Protein AF-A0A2S2QZ74-F1 (afdb_monomer_lite)

Foldseek 3Di:
DQPDPPPDPDDPPDDDQDDPPDDDPVSVVVNVVVVVVVVVVVVVLVVLVVVPVCSVDDNPDDPVVVVVVVVVSVVVVVVVVVVVVVVVVVVVVVVVVVVVVVVVVVPPPPPPPPDPVNVD

Radius of gyration: 29.76 Å; chains: 1; bounding box: 52×89×52 Å

InterPro domains:
  IPR027806 Harbinger transposase-derived nuclease domain [PF13359] (9-78)

Structure (mmCIF, N/CA/C/O backbone):
data_AF-A0A2S2QZ74-F1
#
_entry.id   AF-A0A2S2QZ74-F1
#
loop_
_atom_site.group_PDB
_atom_site.id
_atom_site.type_symbol
_atom_site.label_atom_id
_atom_site.label_alt_id
_atom_site.label_comp_id
_atom_site.label_asym_id
_atom_site.label_entity_id
_atom_site.label_seq_id
_atom_site.pdbx_PDB_ins_code
_atom_site.Cartn_x
_atom_site.Cartn_y
_atom_site.Cartn_z
_atom_site.occupancy
_atom_site.B_iso_or_equiv
_atom_site.auth_seq_id
_atom_site.auth_comp_id
_atom_site.auth_asym_id
_atom_site.auth_atom_id
_atom_site.pdbx_PDB_model_num
ATOM 1 N N . LYS A 1 1 ? 18.499 1.830 -4.885 1.00 32.28 1 LYS A N 1
ATOM 2 C CA . LYS A 1 1 ? 18.333 0.390 -4.560 1.00 32.28 1 LYS A CA 1
ATOM 3 C C . LYS A 1 1 ? 17.317 -0.220 -5.526 1.00 32.28 1 LYS A C 1
ATOM 5 O O . LYS A 1 1 ? 16.159 0.160 -5.484 1.00 32.28 1 LYS A O 1
ATOM 10 N N . SER A 1 2 ? 17.752 -1.071 -6.456 1.00 37.59 2 SER A N 1
ATOM 11 C CA . SER A 1 2 ? 16.882 -1.814 -7.380 1.00 37.59 2 SER A CA 1
ATOM 12 C C . SER A 1 2 ? 16.426 -3.103 -6.701 1.00 37.59 2 SER A C 1
ATOM 14 O O . SER A 1 2 ? 17.214 -4.036 -6.576 1.00 37.59 2 SER A O 1
ATOM 16 N N . ILE A 1 3 ? 15.188 -3.136 -6.213 1.00 48.91 3 ILE A N 1
ATOM 17 C CA . ILE A 1 3 ? 14.643 -4.293 -5.496 1.00 48.91 3 ILE A CA 1
ATOM 18 C C . ILE A 1 3 ? 14.016 -5.240 -6.522 1.00 48.91 3 ILE A C 1
ATOM 20 O O . ILE A 1 3 ? 12.823 -5.201 -6.805 1.00 48.91 3 ILE A O 1
ATOM 24 N N . LEU A 1 4 ? 14.859 -6.064 -7.131 1.00 46.44 4 LEU A N 1
ATOM 25 C CA . LEU A 1 4 ? 14.481 -7.428 -7.464 1.00 46.44 4 LEU A CA 1
ATOM 26 C C . LEU A 1 4 ? 15.706 -8.280 -7.147 1.00 46.44 4 LEU A C 1
ATOM 28 O O . LEU A 1 4 ? 16.771 -8.051 -7.723 1.00 46.44 4 LEU A O 1
ATOM 32 N N . ASP A 1 5 ? 15.572 -9.181 -6.177 1.00 48.88 5 ASP A N 1
ATOM 33 C CA . ASP A 1 5 ? 16.660 -10.057 -5.750 1.00 48.88 5 ASP A CA 1
ATOM 34 C C . ASP A 1 5 ? 17.179 -10.842 -6.972 1.00 48.88 5 ASP A C 1
ATOM 36 O O . ASP A 1 5 ? 16.377 -11.483 -7.670 1.00 48.88 5 ASP A O 1
ATOM 40 N N . PRO A 1 6 ? 18.493 -10.800 -7.269 1.00 53.59 6 PRO A N 1
ATOM 41 C CA . PRO A 1 6 ? 19.103 -11.581 -8.338 1.00 53.59 6 PRO A CA 1
ATOM 42 C C . PRO A 1 6 ? 18.716 -13.065 -8.330 1.00 53.59 6 PRO A C 1
ATOM 44 O O . PRO A 1 6 ? 18.758 -13.683 -9.395 1.00 53.59 6 PRO A O 1
ATOM 47 N N . ARG A 1 7 ? 18.287 -13.612 -7.185 1.00 50.25 7 ARG A N 1
ATOM 48 C CA . ARG A 1 7 ? 17.954 -15.027 -6.975 1.00 50.25 7 ARG A CA 1
ATOM 49 C C . ARG A 1 7 ? 16.495 -15.420 -7.241 1.00 50.25 7 ARG A C 1
ATOM 51 O O . ARG A 1 7 ? 16.181 -16.600 -7.124 1.00 50.25 7 ARG A O 1
ATOM 58 N N . LEU A 1 8 ? 15.594 -14.500 -7.612 1.00 57.41 8 LEU A N 1
ATOM 59 C CA . LEU A 1 8 ? 14.213 -14.897 -7.940 1.00 57.41 8 LEU A CA 1
ATOM 60 C C . LEU A 1 8 ? 14.155 -15.640 -9.292 1.00 57.41 8 LEU A C 1
ATOM 62 O O . LEU A 1 8 ? 14.549 -15.049 -10.304 1.00 57.41 8 LEU A O 1
ATOM 66 N N . PRO A 1 9 ? 13.633 -16.878 -9.366 1.00 56.16 9 PRO A N 1
ATOM 67 C CA . PRO A 1 9 ? 13.445 -17.554 -10.645 1.00 56.16 9 PRO A CA 1
ATOM 68 C C . PRO A 1 9 ? 12.521 -16.720 -11.540 1.00 56.16 9 PRO A C 1
ATOM 70 O O . PRO A 1 9 ? 11.519 -16.168 -11.076 1.00 56.16 9 PRO A O 1
ATOM 73 N N . LEU A 1 10 ? 12.881 -16.591 -12.820 1.00 57.47 10 LEU A N 1
ATOM 74 C CA . LEU A 1 10 ? 12.049 -15.933 -13.828 1.00 57.47 10 LEU A CA 1
ATOM 75 C C . LEU A 1 10 ? 10.757 -16.745 -13.980 1.00 57.47 10 LEU A C 1
ATOM 77 O O . LEU A 1 10 ? 10.729 -17.764 -14.661 1.00 57.47 10 LEU A O 1
ATOM 81 N N . LYS A 1 11 ? 9.691 -16.317 -13.303 1.00 62.06 11 LYS A N 1
ATOM 82 C CA . LYS A 1 11 ? 8.336 -16.812 -13.557 1.00 62.06 11 LYS A CA 1
ATOM 83 C C . LYS A 1 11 ? 7.821 -16.142 -14.833 1.00 62.06 11 LYS A C 1
ATOM 85 O O . LYS A 1 11 ? 8.158 -14.985 -15.078 1.00 62.06 11 LYS A O 1
ATOM 90 N N . SER A 1 12 ? 6.968 -16.820 -15.603 1.00 59.50 12 SER A N 1
ATOM 91 C CA . SER A 1 12 ? 6.328 -16.261 -16.814 1.00 59.50 12 SER A CA 1
ATOM 92 C C . SER A 1 12 ? 5.686 -14.888 -16.574 1.00 59.50 12 SER A C 1
ATOM 94 O O . SER A 1 12 ? 5.682 -14.032 -17.452 1.00 59.50 12 SER A O 1
ATOM 96 N N . ASN A 1 13 ? 5.213 -14.662 -15.347 1.00 59.19 13 ASN A N 1
ATOM 97 C CA . ASN A 1 13 ? 4.500 -13.458 -14.932 1.00 59.19 13 ASN A CA 1
ATOM 98 C C . ASN A 1 13 ? 5.406 -12.377 -14.311 1.00 59.19 13 ASN A C 1
ATOM 100 O O . ASN A 1 13 ? 4.906 -11.342 -13.876 1.00 59.19 13 ASN A O 1
ATOM 104 N N . LEU A 1 14 ? 6.725 -12.598 -14.212 1.00 65.44 14 LEU A N 1
ATOM 105 C CA . LEU A 1 14 ? 7.643 -11.681 -13.533 1.00 65.44 14 LEU A CA 1
ATOM 106 C C . LEU A 1 14 ? 8.832 -11.315 -14.424 1.00 65.44 14 LEU A C 1
ATOM 108 O O . LEU A 1 14 ? 9.884 -11.954 -14.411 1.00 65.44 14 LEU A O 1
ATOM 112 N N . MET A 1 15 ? 8.678 -10.226 -15.173 1.00 74.31 15 MET A N 1
ATOM 113 C CA . MET A 1 15 ? 9.752 -9.688 -15.999 1.00 74.31 15 MET A CA 1
ATOM 114 C C . MET A 1 15 ? 10.680 -8.758 -15.208 1.00 74.31 15 MET A C 1
ATOM 116 O O . MET A 1 15 ? 10.256 -7.810 -14.537 1.00 74.31 15 MET A O 1
ATOM 120 N N . ARG A 1 16 ? 11.988 -8.995 -15.341 1.00 77.81 16 ARG A N 1
ATOM 121 C CA . ARG A 1 16 ? 13.037 -8.147 -14.760 1.00 77.81 16 ARG A CA 1
ATOM 122 C C . ARG A 1 16 ? 13.162 -6.828 -15.535 1.00 77.81 16 ARG A C 1
ATOM 124 O O . ARG A 1 16 ? 13.063 -6.841 -16.761 1.00 77.81 16 ARG A O 1
ATOM 131 N N . PRO A 1 17 ? 13.410 -5.688 -14.863 1.00 82.75 17 PRO A N 1
ATOM 132 C CA . PRO A 1 17 ? 13.796 -4.472 -15.570 1.00 82.75 17 PRO A CA 1
ATOM 133 C C . PRO A 1 17 ? 15.108 -4.708 -16.328 1.00 82.75 17 PRO A C 1
ATOM 135 O O . PRO A 1 17 ? 16.032 -5.339 -15.811 1.00 82.75 17 PRO A O 1
ATOM 138 N N . PHE A 1 18 ? 15.203 -4.186 -17.549 1.00 85.62 18 PHE A N 1
ATOM 139 C CA . PHE A 1 18 ? 16.417 -4.279 -18.353 1.00 85.62 18 PHE A CA 1
ATOM 140 C C . PHE A 1 18 ? 17.559 -3.504 -17.690 1.00 85.62 18 PHE A C 1
ATOM 142 O O . PHE A 1 18 ? 17.357 -2.387 -17.200 1.00 85.62 18 PHE A O 1
ATOM 149 N N . ALA A 1 19 ? 18.763 -4.079 -17.704 1.00 81.69 19 ALA A N 1
ATOM 150 C CA . ALA A 1 19 ? 19.963 -3.422 -17.200 1.00 81.69 19 ALA A CA 1
ATOM 151 C C . ALA A 1 19 ? 20.204 -2.086 -17.920 1.00 81.69 19 ALA A C 1
ATOM 153 O O . ALA A 1 19 ? 19.910 -1.944 -19.105 1.00 81.69 19 ALA A O 1
ATOM 154 N N . ARG A 1 20 ? 20.765 -1.100 -17.207 1.00 76.94 20 ARG A N 1
ATOM 155 C CA . ARG A 1 20 ? 20.998 0.247 -17.759 1.00 76.94 20 ARG A CA 1
ATOM 156 C C . ARG A 1 20 ? 22.076 0.298 -18.849 1.00 76.9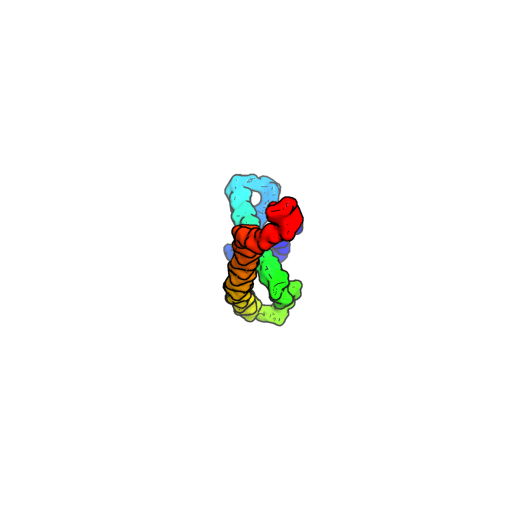4 20 ARG A C 1
ATOM 158 O O . ARG A 1 20 ? 22.129 1.272 -19.594 1.00 76.94 20 ARG A O 1
ATOM 165 N N . ARG A 1 21 ? 22.910 -0.740 -18.968 1.00 74.06 21 ARG A N 1
ATOM 166 C CA . ARG A 1 21 ? 23.947 -0.848 -20.001 1.00 74.06 21 ARG A CA 1
ATOM 167 C C . ARG A 1 21 ? 23.296 -1.289 -21.319 1.00 74.06 21 ARG A C 1
ATOM 169 O O . ARG A 1 21 ? 22.703 -2.360 -21.367 1.00 74.06 21 ARG A O 1
ATOM 176 N N . GLN A 1 22 ? 23.408 -0.466 -22.365 1.00 69.38 22 GLN A N 1
ATOM 177 C CA . GLN A 1 22 ? 22.846 -0.705 -23.710 1.00 69.38 22 GLN A CA 1
ATOM 178 C C . GLN A 1 22 ? 21.303 -0.807 -23.771 1.00 69.38 22 GLN A C 1
ATOM 180 O O . GLN A 1 22 ? 20.714 -1.765 -24.283 1.00 69.38 22 GLN A O 1
ATOM 185 N N . LEU A 1 23 ? 20.620 0.215 -23.248 1.00 79.56 23 LEU A N 1
ATOM 186 C CA . LEU A 1 23 ? 19.165 0.350 -23.337 1.00 79.56 23 LEU A CA 1
ATOM 187 C C . LEU A 1 23 ? 18.726 0.852 -24.725 1.00 79.56 23 LEU A C 1
ATOM 189 O O . LEU A 1 23 ? 18.784 2.047 -25.001 1.00 79.56 23 LEU A O 1
ATOM 193 N N . ASN A 1 24 ? 18.209 -0.049 -25.565 1.00 86.19 24 ASN A N 1
ATOM 194 C CA . ASN A 1 24 ? 17.459 0.339 -26.766 1.00 86.19 24 ASN A CA 1
ATOM 195 C C . ASN A 1 24 ? 16.131 1.035 -26.374 1.00 86.19 24 ASN A C 1
ATOM 197 O O . ASN A 1 24 ? 15.614 0.817 -25.272 1.00 86.19 24 ASN A O 1
ATOM 201 N N . ASN A 1 25 ? 15.548 1.841 -27.265 1.00 87.94 25 ASN A N 1
ATOM 202 C CA . ASN A 1 25 ? 14.356 2.655 -27.001 1.00 87.94 25 ASN A CA 1
ATOM 203 C C . ASN A 1 25 ? 13.181 1.835 -26.442 1.00 87.94 25 ASN A C 1
ATOM 205 O O . ASN A 1 25 ? 12.596 2.203 -25.425 1.00 87.94 25 ASN A O 1
ATOM 209 N N . MET A 1 26 ? 12.906 0.659 -27.011 1.00 86.50 26 MET A N 1
ATOM 210 C CA . MET A 1 26 ? 11.854 -0.241 -26.513 1.00 86.50 26 MET A CA 1
ATOM 211 C C . MET A 1 26 ? 12.104 -0.711 -25.071 1.00 86.50 26 MET A C 1
ATOM 213 O O . MET A 1 26 ? 11.188 -0.733 -24.247 1.00 86.50 26 MET A O 1
ATOM 217 N N . LYS A 1 27 ? 13.362 -1.010 -24.722 1.00 87.94 27 LYS A N 1
ATOM 218 C CA . LYS A 1 27 ? 13.751 -1.410 -23.360 1.00 87.94 27 LYS A CA 1
ATOM 219 C C . LYS A 1 27 ? 13.606 -0.248 -22.371 1.00 87.94 27 LYS A C 1
ATOM 221 O O . LYS A 1 27 ? 13.214 -0.467 -21.224 1.00 87.94 27 LYS A O 1
ATOM 226 N N . ARG A 1 28 ? 13.871 0.994 -22.807 1.00 87.75 28 ARG A N 1
ATOM 227 C CA . ARG A 1 28 ? 13.624 2.207 -22.001 1.00 87.75 28 ARG A CA 1
ATOM 228 C C . ARG A 1 28 ? 12.141 2.389 -21.709 1.00 87.75 28 ARG A C 1
ATOM 230 O O . ARG A 1 28 ? 11.789 2.609 -20.553 1.00 87.75 28 ARG A O 1
ATOM 237 N N . ILE A 1 29 ? 11.288 2.268 -22.728 1.00 90.44 29 ILE A N 1
ATOM 238 C CA . ILE A 1 29 ? 9.829 2.397 -22.590 1.00 90.44 29 ILE A CA 1
ATOM 239 C C . ILE A 1 29 ? 9.292 1.345 -21.618 1.00 90.44 29 ILE A C 1
ATOM 241 O O . ILE A 1 29 ? 8.540 1.684 -20.703 1.00 90.44 29 ILE A O 1
ATOM 245 N N . TYR A 1 30 ? 9.724 0.090 -21.761 1.00 89.50 30 TYR A N 1
ATOM 246 C CA . TYR A 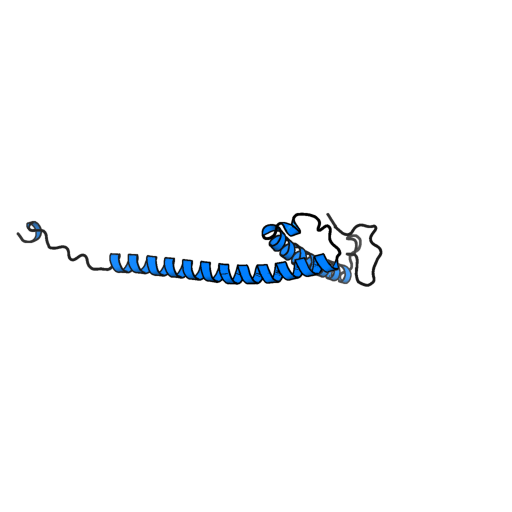1 30 ? 9.360 -0.975 -20.829 1.00 89.50 30 TYR A CA 1
ATOM 247 C C . TYR A 1 30 ? 9.766 -0.637 -19.385 1.00 89.50 30 TYR A C 1
ATOM 249 O O . TYR A 1 30 ? 8.922 -0.620 -18.488 1.00 89.50 30 TYR A O 1
ATOM 257 N N . ASN A 1 31 ? 11.037 -0.290 -19.152 1.00 90.31 31 ASN A N 1
ATOM 258 C CA . ASN A 1 31 ? 11.531 0.056 -17.817 1.00 90.31 31 ASN A CA 1
ATOM 259 C C . ASN A 1 31 ? 10.790 1.248 -17.203 1.00 90.31 31 ASN A C 1
ATOM 261 O O . ASN A 1 31 ? 10.541 1.262 -15.994 1.00 90.31 31 ASN A O 1
ATOM 265 N N . TYR A 1 32 ? 10.443 2.243 -18.021 1.00 92.06 32 TYR A N 1
ATOM 266 C CA . TYR A 1 32 ? 9.646 3.385 -17.594 1.00 92.06 32 TYR A CA 1
ATOM 267 C C . TYR A 1 32 ? 8.253 2.949 -17.130 1.00 92.06 32 TYR A C 1
ATOM 269 O O . TYR A 1 32 ? 7.859 3.285 -16.013 1.00 92.06 32 TYR A O 1
ATOM 277 N N . ARG A 1 33 ? 7.541 2.141 -17.927 1.00 92.25 33 ARG A N 1
ATOM 278 C CA . ARG A 1 33 ? 6.212 1.611 -17.573 1.00 92.25 33 ARG A CA 1
ATOM 279 C C . ARG A 1 33 ? 6.256 0.772 -16.298 1.00 92.25 33 ARG A C 1
ATOM 281 O O . ARG A 1 33 ? 5.479 1.030 -15.384 1.00 92.25 33 ARG A O 1
ATOM 288 N N . GLN A 1 34 ? 7.218 -0.145 -16.191 1.00 90.12 34 GLN A N 1
ATOM 289 C CA . GLN A 1 34 ? 7.417 -0.972 -14.996 1.00 90.12 34 GLN A CA 1
ATOM 290 C C . GLN A 1 34 ? 7.707 -0.118 -13.754 1.00 90.12 34 GLN A C 1
ATOM 292 O O . GLN A 1 34 ? 7.237 -0.413 -12.658 1.00 90.12 34 GLN A O 1
ATOM 297 N N . SER A 1 35 ? 8.480 0.960 -13.911 1.00 90.62 35 SER A N 1
ATOM 298 C CA . SER A 1 35 ? 8.775 1.875 -12.806 1.00 90.62 35 SER A CA 1
ATOM 299 C C . SER A 1 35 ? 7.567 2.714 -12.413 1.00 90.62 35 SER A C 1
ATOM 301 O O . SER A 1 35 ? 7.336 2.901 -11.223 1.00 90.62 35 SER A O 1
ATOM 303 N N . ARG A 1 36 ? 6.771 3.179 -13.382 1.00 92.81 36 ARG A N 1
ATOM 304 C CA . ARG A 1 36 ? 5.513 3.888 -13.123 1.00 92.81 36 ARG A CA 1
ATOM 305 C C . ARG A 1 36 ? 4.524 2.987 -12.378 1.00 92.81 36 ARG A C 1
ATOM 307 O O . ARG A 1 36 ? 3.994 3.415 -11.363 1.00 92.81 36 ARG A O 1
ATOM 314 N N . ALA A 1 37 ? 4.336 1.746 -12.828 1.00 91.31 37 ALA A N 1
ATOM 315 C CA . ALA A 1 37 ? 3.462 0.781 -12.161 1.00 91.31 37 ALA A CA 1
ATOM 316 C C . ALA A 1 37 ? 3.904 0.523 -10.712 1.00 91.31 37 ALA A C 1
ATOM 318 O O . ALA A 1 37 ? 3.096 0.631 -9.795 1.00 91.31 37 ALA A O 1
ATOM 319 N N . ARG A 1 38 ? 5.205 0.283 -10.483 1.00 91.81 38 ARG A N 1
ATOM 320 C CA . ARG A 1 38 ? 5.743 0.094 -9.127 1.00 91.81 38 ARG A CA 1
ATOM 321 C 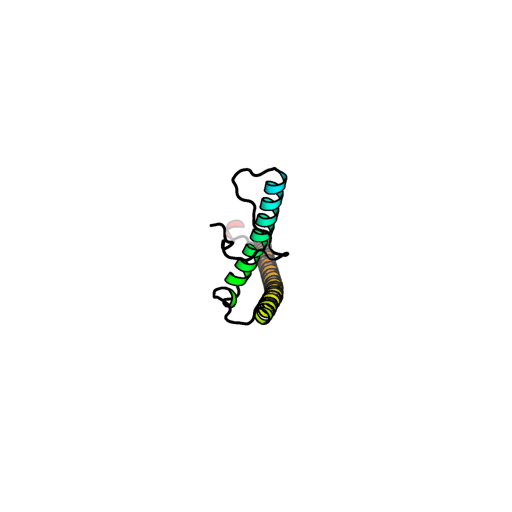C . ARG A 1 38 ? 5.511 1.311 -8.237 1.00 91.81 38 ARG A C 1
ATOM 323 O O . ARG A 1 38 ? 5.062 1.138 -7.117 1.00 91.81 38 ARG A O 1
ATOM 330 N N . ARG A 1 39 ? 5.766 2.523 -8.742 1.00 94.31 39 ARG A N 1
ATOM 331 C CA . ARG A 1 39 ? 5.544 3.764 -7.984 1.00 94.31 39 ARG A CA 1
ATOM 332 C C . ARG A 1 39 ? 4.098 3.909 -7.515 1.00 94.31 39 ARG A C 1
ATOM 334 O O . ARG A 1 39 ? 3.881 4.352 -6.397 1.00 94.31 39 ARG A O 1
ATOM 341 N N . ILE A 1 40 ? 3.128 3.551 -8.359 1.00 94.50 40 ILE A N 1
ATOM 342 C CA . ILE A 1 40 ? 1.703 3.598 -7.996 1.00 94.50 40 ILE A CA 1
ATOM 343 C C . ILE A 1 40 ? 1.422 2.620 -6.851 1.00 94.50 40 ILE A C 1
ATOM 345 O O . ILE A 1 40 ? 0.824 3.005 -5.852 1.00 94.50 40 ILE A O 1
ATOM 349 N N . VAL A 1 41 ? 1.916 1.384 -6.965 1.00 92.75 41 VAL A N 1
ATOM 350 C CA . VAL A 1 41 ? 1.759 0.360 -5.923 1.00 92.75 41 VAL A CA 1
ATOM 351 C C . VAL A 1 41 ? 2.440 0.785 -4.617 1.00 92.75 41 VAL A C 1
ATOM 353 O O . VAL A 1 41 ? 1.820 0.733 -3.563 1.00 92.75 41 VAL A O 1
ATOM 356 N N . GLU A 1 42 ? 3.685 1.262 -4.673 1.00 91.56 42 GLU A N 1
ATOM 357 C CA . GLU A 1 42 ? 4.434 1.754 -3.507 1.00 91.56 42 GLU A CA 1
ATOM 358 C C . GLU A 1 42 ? 3.719 2.920 -2.817 1.00 91.56 42 GLU A C 1
ATOM 360 O O . GLU A 1 42 ? 3.654 2.959 -1.592 1.00 91.56 42 GLU A O 1
ATOM 365 N N . CYS A 1 43 ? 3.153 3.850 -3.588 1.00 94.31 43 CYS A N 1
ATOM 366 C CA . CYS A 1 43 ? 2.394 4.971 -3.045 1.00 94.31 43 CYS A CA 1
ATOM 367 C C . CYS A 1 43 ? 1.117 4.499 -2.336 1.00 94.31 43 CYS A C 1
ATOM 369 O O . CYS A 1 43 ? 0.870 4.906 -1.202 1.00 94.31 43 CYS A O 1
ATOM 371 N N . ALA A 1 44 ? 0.356 3.590 -2.954 1.00 93.38 44 ALA A N 1
ATOM 372 C CA . ALA A 1 44 ? -0.847 3.022 -2.349 1.00 93.38 44 ALA A CA 1
ATOM 373 C C . ALA A 1 44 ? -0.533 2.285 -1.036 1.00 93.38 44 ALA A C 1
ATOM 375 O O . ALA A 1 44 ? -1.165 2.544 -0.013 1.00 93.38 44 ALA A O 1
ATOM 376 N N . PHE A 1 45 ? 0.491 1.427 -1.025 1.00 93.88 45 PHE A N 1
ATOM 377 C CA . PHE A 1 45 ? 0.915 0.754 0.204 1.00 93.88 45 PHE A CA 1
ATOM 378 C C . PHE A 1 45 ? 1.489 1.726 1.238 1.00 93.88 45 PHE A C 1
ATOM 380 O O . PHE A 1 45 ? 1.265 1.521 2.422 1.00 93.88 45 PHE A O 1
ATOM 387 N N . GLY A 1 46 ? 2.145 2.815 0.828 1.00 94.81 46 GLY A N 1
ATOM 388 C CA . GLY A 1 46 ? 2.585 3.868 1.746 1.00 94.81 46 GLY A CA 1
ATOM 389 C C . GLY A 1 46 ? 1.423 4.528 2.497 1.00 94.81 46 GLY A C 1
ATOM 390 O O . GLY A 1 46 ? 1.523 4.758 3.703 1.00 94.81 46 GLY A O 1
ATOM 391 N N . ILE A 1 47 ? 0.298 4.772 1.815 1.00 94.56 47 ILE A N 1
ATOM 392 C CA . ILE A 1 47 ? -0.936 5.270 2.443 1.00 94.56 47 ILE A CA 1
ATOM 393 C C . ILE A 1 47 ? -1.486 4.233 3.429 1.00 94.56 47 ILE A C 1
ATOM 395 O O . ILE A 1 47 ? -1.794 4.574 4.572 1.00 94.56 47 ILE A O 1
ATOM 399 N N . LEU A 1 48 ? -1.573 2.965 3.014 1.00 95.19 48 LEU A N 1
ATOM 400 C CA . LEU A 1 48 ? -2.082 1.888 3.867 1.00 95.19 48 LEU A CA 1
ATOM 401 C C . LEU A 1 48 ? -1.202 1.652 5.102 1.00 95.19 48 LEU A C 1
ATOM 403 O O . LEU A 1 48 ? -1.748 1.496 6.187 1.00 95.19 48 LEU A O 1
ATOM 407 N N . THR A 1 49 ? 0.127 1.692 4.980 1.00 95.62 49 THR A N 1
ATOM 408 C CA . THR A 1 49 ? 1.061 1.559 6.112 1.00 95.62 49 THR A CA 1
ATOM 409 C C . THR A 1 49 ? 0.931 2.703 7.101 1.00 95.62 49 THR A C 1
ATOM 411 O O . THR A 1 49 ? 0.933 2.459 8.302 1.00 95.62 49 THR A O 1
ATOM 414 N N . LYS A 1 50 ? 0.766 3.944 6.627 1.00 94.25 50 LYS A N 1
ATOM 415 C CA . LYS A 1 50 ? 0.561 5.089 7.525 1.00 94.25 50 LYS A CA 1
ATOM 416 C C . LYS A 1 50 ? -0.753 4.983 8.306 1.00 94.25 50 LYS A C 1
ATOM 418 O O . LYS A 1 50 ? -0.843 5.509 9.410 1.00 94.25 50 LYS A O 1
ATOM 423 N N . ARG A 1 51 ? -1.776 4.351 7.723 1.00 93.12 51 ARG A N 1
ATOM 424 C CA . ARG A 1 51 ? -3.119 4.274 8.314 1.00 93.12 51 ARG A CA 1
ATOM 425 C C . ARG A 1 51 ? -3.349 3.018 9.151 1.00 93.12 51 ARG A C 1
ATOM 427 O O . ARG A 1 51 ? -4.089 3.072 10.127 1.00 93.12 51 ARG A O 1
ATOM 434 N N . PHE A 1 52 ? -2.746 1.895 8.773 1.00 95.38 52 PHE A N 1
ATOM 435 C CA . PHE A 1 52 ? -2.973 0.597 9.397 1.00 95.38 52 PHE A CA 1
ATOM 436 C C . PHE A 1 52 ? -1.640 -0.082 9.743 1.00 95.38 52 PHE A C 1
ATOM 438 O O . PHE A 1 52 ? -0.921 -0.558 8.862 1.00 95.38 52 PHE A O 1
ATOM 445 N N . ASN A 1 53 ? -1.365 -0.231 11.044 1.00 94.31 53 ASN A N 1
ATOM 446 C CA . ASN A 1 53 ? -0.122 -0.825 11.567 1.00 94.31 53 ASN A CA 1
ATOM 447 C C . ASN A 1 53 ? 0.149 -2.256 11.065 1.00 94.31 53 ASN A C 1
ATOM 449 O O . ASN A 1 53 ? 1.287 -2.720 11.084 1.00 94.31 53 ASN A O 1
ATOM 453 N N . VAL A 1 54 ? -0.874 -2.966 10.575 1.00 94.06 54 VAL A N 1
ATOM 454 C CA . VAL A 1 54 ? -0.727 -4.317 10.007 1.00 94.06 54 VAL A CA 1
ATOM 455 C C . VAL A 1 54 ? 0.235 -4.365 8.807 1.00 94.06 54 VAL A C 1
ATOM 457 O O . VAL A 1 54 ? 0.817 -5.415 8.550 1.00 94.06 54 VAL A O 1
ATOM 460 N N . PHE A 1 55 ? 0.440 -3.248 8.094 1.00 94.75 55 PHE A N 1
ATOM 461 C CA . PHE A 1 55 ? 1.391 -3.155 6.974 1.00 94.75 55 PHE A CA 1
ATOM 462 C C . PHE A 1 55 ? 2.769 -2.603 7.369 1.00 94.75 55 PHE A C 1
ATOM 464 O O . PHE A 1 55 ? 3.641 -2.499 6.508 1.00 94.75 55 PHE A O 1
ATOM 471 N N . GLU A 1 56 ? 2.982 -2.212 8.627 1.00 93.31 56 GLU A N 1
ATOM 472 C CA . GLU A 1 56 ? 4.283 -1.715 9.097 1.00 93.31 56 GLU A CA 1
ATOM 473 C C . GLU A 1 56 ? 5.295 -2.859 9.249 1.00 93.31 56 GLU A C 1
ATOM 475 O O . GLU A 1 56 ? 6.480 -2.713 8.949 1.00 93.31 56 GLU A O 1
ATOM 480 N N . ASN A 1 57 ? 4.802 -4.034 9.647 1.00 90.50 57 ASN A N 1
ATOM 481 C CA . ASN A 1 57 ? 5.597 -5.236 9.849 1.00 90.50 57 ASN A CA 1
ATOM 482 C C . ASN A 1 57 ? 5.270 -6.320 8.818 1.00 90.50 57 ASN A C 1
ATOM 484 O O . ASN A 1 57 ? 4.244 -6.304 8.139 1.00 90.50 57 ASN A O 1
ATOM 488 N N . LYS A 1 58 ? 6.159 -7.313 8.711 1.00 89.69 58 LYS A N 1
ATOM 489 C CA . LYS A 1 58 ? 5.920 -8.486 7.862 1.00 89.69 58 LYS A CA 1
ATOM 490 C C . LYS A 1 58 ? 4.685 -9.237 8.361 1.00 89.69 58 LYS A C 1
ATOM 492 O O . LYS A 1 58 ? 4.640 -9.648 9.518 1.00 89.69 58 LYS A O 1
ATOM 497 N N . MET A 1 59 ? 3.729 -9.485 7.471 1.00 92.31 59 MET A N 1
ATOM 498 C CA . MET A 1 59 ? 2.569 -10.311 7.794 1.00 92.31 59 MET A CA 1
ATOM 499 C C . MET A 1 59 ? 2.984 -11.785 7.867 1.00 92.31 59 MET A C 1
ATOM 501 O O . MET A 1 59 ? 3.339 -12.387 6.854 1.00 92.31 59 MET A O 1
ATOM 505 N N . LEU A 1 60 ? 2.927 -12.380 9.059 1.00 93.50 60 LEU A N 1
ATOM 506 C CA . LEU A 1 60 ? 3.222 -13.801 9.289 1.00 93.50 60 LEU A CA 1
ATOM 507 C C . LEU A 1 60 ? 1.987 -14.678 9.014 1.00 93.50 60 LEU A C 1
ATOM 509 O O . LEU A 1 60 ? 1.557 -15.462 9.856 1.00 93.50 60 LEU A O 1
ATOM 513 N N . VAL A 1 61 ? 1.378 -14.507 7.840 1.00 94.19 61 VAL A N 1
ATOM 514 C CA . VAL A 1 61 ? 0.168 -15.230 7.415 1.00 94.19 61 VAL A CA 1
ATOM 515 C C . VAL A 1 61 ? 0.351 -15.818 6.018 1.00 94.19 61 VAL A C 1
ATOM 517 O O . VAL A 1 61 ? 1.223 -15.395 5.261 1.00 94.19 61 VAL A O 1
ATOM 520 N N . HIS A 1 62 ? -0.493 -16.787 5.658 1.00 95.94 62 HIS A N 1
ATOM 521 C CA . HIS A 1 62 ? -0.510 -17.338 4.301 1.00 95.94 62 HIS A CA 1
ATOM 522 C C . HIS A 1 62 ? -0.826 -16.235 3.265 1.00 95.94 62 HIS A C 1
ATOM 524 O O . HIS A 1 62 ? -1.661 -15.374 3.564 1.00 95.94 62 HIS A O 1
ATOM 530 N N . PRO A 1 63 ? -0.233 -16.254 2.052 1.00 93.88 63 PRO A N 1
ATOM 531 C CA . PRO A 1 63 ? -0.473 -15.237 1.021 1.00 93.88 63 PRO A CA 1
ATOM 532 C C . PRO A 1 63 ? -1.953 -14.971 0.713 1.00 93.88 63 PRO A C 1
ATOM 534 O O . PRO A 1 63 ? -2.341 -13.823 0.492 1.00 93.88 63 PRO A O 1
ATOM 537 N N . ASP A 1 64 ? -2.799 -16.000 0.774 1.00 95.81 64 ASP A N 1
ATOM 538 C CA . ASP A 1 64 ? -4.243 -15.844 0.560 1.00 95.81 64 ASP A CA 1
ATOM 539 C C . ASP A 1 64 ? -4.877 -14.969 1.647 1.00 95.81 64 ASP A C 1
ATOM 541 O O . ASP A 1 64 ? -5.638 -14.048 1.355 1.00 95.81 64 ASP A O 1
ATOM 545 N N . LYS A 1 65 ? -4.489 -15.178 2.912 1.00 96.00 65 LYS A N 1
ATOM 546 C CA . LYS A 1 65 ? -4.942 -14.341 4.032 1.00 96.00 65 LYS A CA 1
ATOM 547 C C . LYS A 1 65 ? -4.393 -12.921 3.925 1.00 96.00 65 LYS A C 1
ATOM 549 O O . LYS A 1 65 ? -5.131 -11.974 4.175 1.00 96.00 65 LYS A O 1
ATOM 554 N N . ALA A 1 66 ? -3.134 -12.757 3.519 1.00 95.44 66 ALA A N 1
ATOM 555 C CA . ALA A 1 66 ? -2.549 -11.433 3.292 1.00 95.44 66 ALA A CA 1
ATOM 556 C C . ALA A 1 66 ? -3.309 -10.654 2.200 1.00 95.44 66 ALA A C 1
ATOM 558 O O . ALA A 1 66 ? -3.514 -9.446 2.325 1.00 95.44 66 ALA A O 1
ATOM 559 N N . THR A 1 67 ? -3.786 -11.351 1.165 1.00 95.69 67 THR A N 1
ATOM 560 C CA . THR A 1 67 ? -4.613 -10.763 0.101 1.00 95.69 67 THR A CA 1
ATOM 561 C C . THR A 1 67 ? -5.947 -10.265 0.653 1.00 95.69 67 THR A C 1
ATOM 563 O O . THR A 1 67 ? -6.306 -9.112 0.416 1.00 95.69 67 THR A O 1
ATOM 566 N N . VAL A 1 68 ? -6.635 -11.082 1.458 1.00 97.56 68 VAL A N 1
ATOM 567 C CA . VAL A 1 68 ? -7.904 -10.697 2.103 1.00 97.56 68 VAL A CA 1
ATOM 568 C C . VAL A 1 68 ? -7.716 -9.499 3.037 1.00 97.56 68 VAL A C 1
ATOM 570 O O . VAL A 1 68 ? -8.486 -8.545 2.965 1.00 97.56 68 VAL A O 1
ATOM 573 N N . ILE A 1 69 ? -6.667 -9.498 3.867 1.00 96.56 69 ILE A N 1
ATOM 574 C CA . ILE A 1 69 ? -6.342 -8.367 4.756 1.00 96.56 69 ILE A CA 1
ATOM 575 C C . ILE A 1 69 ? -6.113 -7.090 3.941 1.00 96.56 69 ILE A C 1
ATOM 577 O O . ILE A 1 69 ? -6.629 -6.030 4.290 1.00 96.56 69 ILE A O 1
ATOM 581 N N . THR A 1 70 ? -5.376 -7.191 2.831 1.00 96.31 70 THR A N 1
ATOM 582 C CA . THR A 1 70 ? -5.103 -6.046 1.954 1.00 96.31 70 THR A CA 1
ATOM 583 C C . THR A 1 70 ? -6.384 -5.486 1.339 1.00 96.31 70 THR A C 1
ATOM 585 O O . THR A 1 70 ? -6.597 -4.277 1.355 1.00 96.31 70 THR A O 1
ATOM 588 N N . GLN A 1 71 ? -7.271 -6.353 0.847 1.00 96.50 71 GLN A N 1
ATOM 589 C CA . GLN A 1 71 ? -8.563 -5.942 0.293 1.00 96.50 71 GLN A CA 1
ATOM 590 C C . GLN A 1 71 ? -9.460 -5.291 1.351 1.00 96.50 71 GLN A C 1
ATOM 592 O O . GLN A 1 71 ? -10.032 -4.232 1.097 1.00 96.50 71 GLN A O 1
ATOM 597 N N . ALA A 1 72 ? -9.536 -5.878 2.548 1.00 97.31 72 ALA A N 1
ATOM 598 C CA . ALA A 1 72 ? -10.292 -5.318 3.664 1.00 97.31 72 ALA A CA 1
ATOM 599 C C . ALA A 1 72 ? -9.770 -3.929 4.061 1.00 97.31 72 ALA A C 1
ATOM 601 O O . ALA A 1 72 ? -10.563 -3.019 4.287 1.00 97.31 72 ALA A O 1
ATOM 602 N N . ALA A 1 73 ? -8.449 -3.734 4.071 1.00 96.69 73 ALA A N 1
ATOM 603 C CA . ALA A 1 73 ? -7.844 -2.433 4.334 1.00 96.69 73 ALA A CA 1
ATOM 604 C C . ALA A 1 73 ? -8.185 -1.391 3.258 1.00 96.69 73 ALA A C 1
ATOM 606 O O . ALA A 1 73 ? -8.436 -0.240 3.603 1.00 96.69 73 ALA A O 1
ATOM 607 N N . CYS A 1 74 ? -8.249 -1.772 1.976 1.00 95.94 74 CYS A N 1
ATOM 608 C CA . CYS A 1 74 ? -8.701 -0.869 0.912 1.00 95.94 74 CYS A CA 1
ATOM 609 C C . CYS A 1 74 ? -10.167 -0.454 1.101 1.00 95.94 74 CYS A C 1
ATOM 611 O O . CYS A 1 74 ? -10.487 0.728 1.003 1.00 95.94 74 CYS A O 1
ATOM 613 N N . VAL A 1 75 ? -11.053 -1.406 1.410 1.00 97.06 75 VAL A N 1
ATOM 614 C CA . VAL A 1 75 ? -12.471 -1.111 1.680 1.00 97.06 75 VAL A CA 1
ATOM 615 C C . VAL A 1 75 ? -12.603 -0.194 2.894 1.00 97.06 75 VAL A C 1
ATOM 617 O O . VAL A 1 75 ? -13.290 0.823 2.830 1.00 97.06 75 VAL A O 1
ATOM 620 N N . LEU A 1 76 ? -11.899 -0.509 3.982 1.00 96.50 76 LEU A N 1
ATOM 621 C CA . LEU A 1 76 ? -11.915 0.299 5.195 1.00 96.50 76 LEU A CA 1
ATOM 622 C C . LEU A 1 76 ? -11.348 1.700 4.949 1.00 96.50 76 LEU A C 1
ATOM 624 O O . LEU A 1 76 ? -11.914 2.674 5.431 1.00 96.50 76 LEU A O 1
ATOM 628 N N . HIS A 1 77 ? -10.271 1.821 4.170 1.00 94.50 77 HIS A N 1
ATOM 629 C CA . HIS A 1 77 ? -9.724 3.114 3.775 1.00 94.50 77 HIS A CA 1
ATOM 630 C C . HIS A 1 77 ? -10.780 3.966 3.070 1.00 94.50 77 HIS A C 1
ATOM 632 O O . HIS A 1 77 ? -10.959 5.116 3.460 1.00 94.50 77 HIS A O 1
ATOM 638 N N . ASN A 1 78 ? -11.506 3.399 2.104 1.00 93.56 78 ASN A N 1
ATOM 639 C CA . ASN A 1 78 ? -12.557 4.117 1.383 1.00 93.56 78 ASN A CA 1
ATOM 640 C C . ASN A 1 78 ? -13.681 4.577 2.321 1.00 93.56 78 ASN A C 1
ATOM 642 O O . ASN A 1 78 ? -14.094 5.727 2.244 1.00 93.56 78 ASN A O 1
ATOM 646 N N . ILE A 1 79 ? -14.124 3.716 3.245 1.00 94.94 79 ILE A N 1
ATOM 647 C CA . ILE A 1 79 ? -15.153 4.068 4.239 1.00 94.94 79 ILE A CA 1
ATOM 648 C C . ILE A 1 79 ? -14.681 5.207 5.148 1.00 94.94 79 ILE A C 1
ATOM 650 O O . ILE A 1 79 ? -15.458 6.101 5.469 1.00 94.94 79 ILE A O 1
ATOM 654 N N . ILE A 1 80 ? -13.423 5.180 5.597 1.00 92.88 80 ILE A N 1
ATOM 655 C CA . ILE A 1 80 ? -12.901 6.251 6.452 1.00 92.88 80 ILE A CA 1
ATOM 656 C C . ILE A 1 80 ? -12.771 7.551 5.652 1.00 92.88 80 ILE A C 1
ATOM 658 O O . ILE A 1 80 ? -13.151 8.595 6.167 1.00 92.88 80 ILE A O 1
ATOM 662 N N . MET A 1 81 ? -12.284 7.491 4.408 1.00 91.81 81 MET A N 1
ATOM 663 C CA . MET A 1 81 ? -12.179 8.676 3.550 1.00 91.81 81 MET A CA 1
ATOM 664 C C . MET A 1 81 ? -13.536 9.334 3.312 1.00 91.81 81 MET A C 1
ATOM 666 O O . MET A 1 81 ? -13.617 10.549 3.412 1.00 91.81 81 MET A O 1
ATOM 670 N N . ASP A 1 82 ? -14.583 8.545 3.064 1.00 91.31 82 ASP A N 1
ATOM 671 C CA . ASP A 1 82 ? -15.953 9.044 2.892 1.00 91.31 82 ASP A CA 1
ATOM 672 C C . ASP A 1 82 ? -16.476 9.740 4.161 1.00 91.31 82 ASP A C 1
ATOM 674 O O . ASP A 1 82 ? -17.091 10.802 4.115 1.00 91.31 82 ASP A O 1
ATOM 678 N N . LYS A 1 83 ? -16.177 9.195 5.343 1.00 88.12 83 LYS A N 1
ATOM 679 C CA . LYS A 1 83 ? -16.562 9.837 6.610 1.00 88.12 83 LYS A CA 1
ATOM 680 C C . LYS A 1 83 ? -15.769 11.109 6.894 1.00 88.12 83 LYS A C 1
ATOM 682 O O . LYS A 1 83 ? -16.342 12.083 7.370 1.00 88.12 83 LYS A O 1
ATOM 687 N N . GLU A 1 84 ? -14.465 11.094 6.642 1.00 88.00 84 GLU A N 1
ATOM 688 C CA . GLU A 1 84 ? -13.596 12.251 6.857 1.00 88.00 84 GLU A CA 1
ATOM 689 C C . GLU A 1 84 ? -13.902 13.386 5.881 1.00 88.00 84 GLU A C 1
ATOM 691 O O . GLU A 1 84 ? -13.913 14.531 6.318 1.00 88.00 84 GLU A O 1
ATOM 696 N N . SER A 1 85 ? -14.205 13.091 4.610 1.00 82.81 85 SER A N 1
ATOM 697 C CA . SER A 1 85 ? -14.610 14.119 3.644 1.00 82.81 85 SER A CA 1
ATOM 698 C C . SER A 1 85 ? -15.884 14.822 4.096 1.00 82.81 85 SER A C 1
ATOM 700 O O . SER A 1 85 ? -15.905 16.043 4.191 1.00 82.81 85 SER A O 1
ATOM 702 N N . ASN A 1 86 ? -16.892 14.054 4.517 1.00 76.00 86 ASN A N 1
ATOM 703 C CA . ASN A 1 86 ? -18.134 14.614 5.049 1.00 76.00 86 ASN A CA 1
ATOM 704 C C . ASN A 1 86 ? -17.885 15.497 6.288 1.00 76.00 86 ASN A C 1
ATOM 706 O O . ASN A 1 86 ? -18.489 16.555 6.430 1.00 76.00 86 ASN A O 1
ATOM 710 N N . LEU A 1 87 ? -16.971 15.098 7.180 1.00 73.25 87 LEU A N 1
ATOM 711 C CA . LEU A 1 87 ? -16.580 15.903 8.345 1.00 73.25 87 LEU A CA 1
ATOM 712 C C . LEU A 1 87 ? -15.872 17.205 7.951 1.00 73.25 87 LEU A C 1
ATOM 714 O O . LEU A 1 87 ? -16.150 18.246 8.545 1.00 73.25 87 LEU A O 1
ATOM 718 N N . THR A 1 88 ? -14.961 17.160 6.975 1.00 74.44 88 THR A N 1
ATOM 719 C CA . THR A 1 88 ? -14.284 18.365 6.480 1.00 74.44 88 THR A CA 1
ATOM 720 C C . THR A 1 88 ? -15.247 19.299 5.764 1.00 74.44 88 THR A C 1
ATOM 722 O O . THR A 1 88 ? -15.160 20.504 5.965 1.00 74.44 88 THR A O 1
ATOM 725 N N . ASP A 1 89 ? -16.198 18.762 5.004 1.00 76.56 89 ASP A N 1
ATOM 726 C CA . ASP A 1 89 ? -17.204 19.556 4.300 1.00 76.56 89 ASP A CA 1
ATOM 727 C C . ASP A 1 89 ? -18.117 20.279 5.301 1.00 76.56 89 ASP A C 1
ATOM 729 O O . ASP A 1 89 ? -18.280 21.494 5.213 1.00 76.56 89 ASP A O 1
ATOM 733 N N . ILE A 1 90 ? -18.583 19.580 6.344 1.00 74.81 90 ILE A N 1
ATOM 734 C CA . ILE A 1 90 ? -19.358 20.183 7.443 1.00 74.81 90 ILE A CA 1
ATOM 735 C C . ILE A 1 90 ? -18.545 21.258 8.178 1.00 74.81 90 ILE A C 1
ATOM 737 O O . ILE A 1 90 ? -19.070 22.322 8.502 1.00 74.81 90 ILE A O 1
ATOM 741 N N . HIS A 1 91 ? -17.264 21.006 8.460 1.00 77.94 91 HIS A N 1
ATOM 742 C CA . HIS A 1 91 ? -16.407 21.990 9.125 1.00 77.94 91 HIS A CA 1
ATOM 743 C C . HIS A 1 91 ? -16.247 23.263 8.284 1.00 77.94 91 HIS A C 1
ATOM 745 O O . HIS A 1 91 ? -16.414 24.363 8.811 1.00 77.94 91 HIS A O 1
ATOM 751 N N . ASN A 1 92 ? -16.010 23.106 6.980 1.00 79.81 92 ASN A N 1
ATOM 752 C CA . ASN A 1 92 ? -15.884 24.217 6.041 1.00 79.81 92 ASN A CA 1
ATOM 753 C C . ASN A 1 92 ? -17.198 25.010 5.920 1.00 79.81 92 ASN A C 1
ATOM 755 O O . ASN A 1 92 ? -17.174 26.241 5.866 1.00 79.81 92 ASN A O 1
ATOM 759 N N . GLU A 1 93 ? -18.352 24.334 5.915 1.00 81.31 93 GLU A N 1
ATOM 760 C CA . GLU A 1 93 ? -19.672 24.980 5.901 1.00 81.31 93 GLU A CA 1
ATOM 761 C C . GLU A 1 93 ? -19.938 25.779 7.183 1.00 81.31 93 GLU A C 1
ATOM 763 O O . GLU A 1 93 ? -20.407 26.919 7.115 1.00 81.31 93 GLU A O 1
ATOM 768 N N . ILE A 1 94 ? -19.596 25.229 8.353 1.00 81.50 94 ILE A N 1
ATOM 769 C CA . ILE A 1 94 ? -19.717 25.926 9.643 1.00 81.50 94 ILE A CA 1
ATOM 770 C C . ILE A 1 94 ? -18.802 27.150 9.678 1.00 81.50 94 ILE A C 1
ATOM 772 O O . ILE A 1 94 ? -19.236 28.218 10.106 1.00 81.50 94 ILE A O 1
ATOM 776 N N . GLU A 1 95 ? -17.557 27.026 9.221 1.00 83.06 95 GLU A N 1
ATOM 777 C CA . GLU A 1 95 ? -16.594 28.129 9.197 1.00 83.06 95 GLU A CA 1
ATOM 778 C C . GLU A 1 95 ? -17.052 29.246 8.245 1.00 83.06 95 GLU A C 1
ATOM 780 O O . GLU A 1 95 ? -17.066 30.418 8.622 1.00 83.06 95 GLU A O 1
ATOM 785 N N . THR A 1 96 ? -17.560 28.884 7.064 1.00 78.19 96 THR A N 1
ATOM 786 C CA . THR A 1 96 ? -18.137 29.831 6.092 1.00 78.19 96 THR A CA 1
ATOM 787 C C . THR A 1 96 ? -19.373 30.539 6.652 1.00 78.19 96 THR A C 1
ATOM 789 O O . THR A 1 96 ? -19.501 31.758 6.536 1.00 78.19 96 THR A O 1
ATOM 792 N N . THR A 1 97 ? -20.270 29.797 7.307 1.00 82.06 97 THR A N 1
ATOM 793 C CA . THR A 1 97 ? -21.483 30.352 7.931 1.00 82.06 97 THR A CA 1
ATOM 794 C C . THR A 1 97 ? -21.128 31.284 9.086 1.00 82.06 97 THR A C 1
ATOM 796 O O . THR A 1 97 ? -21.692 32.366 9.217 1.00 82.06 97 THR A O 1
ATOM 799 N N . THR A 1 98 ? -20.147 30.897 9.899 1.00 80.38 98 THR A N 1
ATOM 800 C CA . THR A 1 98 ? -19.658 31.691 11.028 1.00 80.38 98 THR A CA 1
ATOM 801 C C . THR A 1 98 ? -19.058 33.013 10.548 1.00 80.38 98 THR A C 1
ATOM 803 O O . THR A 1 98 ? -19.398 34.066 11.083 1.00 80.38 98 THR A O 1
ATOM 806 N N . LEU A 1 99 ? -18.231 32.988 9.496 1.00 80.56 99 LEU A N 1
ATOM 807 C CA . LEU A 1 99 ? -17.673 34.200 8.887 1.00 80.56 99 LEU A CA 1
ATOM 808 C C . LEU A 1 99 ? -18.764 35.127 8.331 1.00 80.56 99 LEU A C 1
ATOM 810 O O . LEU A 1 99 ? -18.674 36.339 8.511 1.00 80.56 99 LEU A O 1
ATOM 814 N N . HIS A 1 100 ? -19.818 34.576 7.722 1.00 76.06 100 HIS A N 1
ATOM 815 C CA . HIS A 1 100 ? -20.952 35.368 7.240 1.00 76.06 100 HIS A CA 1
ATOM 816 C C . HIS A 1 100 ? -21.735 36.049 8.369 1.00 76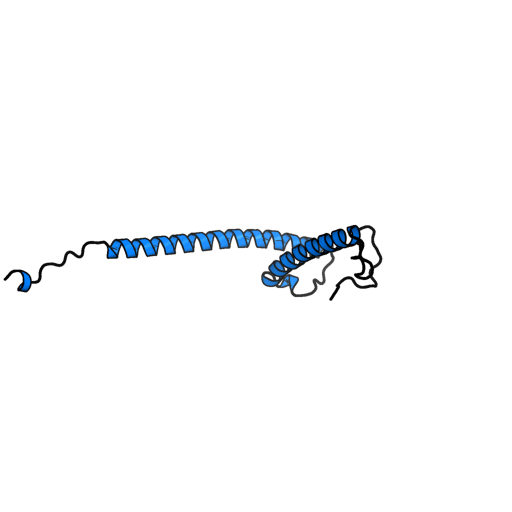.06 100 HIS A C 1
ATOM 818 O O . HIS A 1 100 ? -22.070 37.223 8.242 1.00 76.06 100 HIS A O 1
ATOM 824 N N . VAL A 1 101 ? -21.970 35.362 9.492 1.00 78.88 101 VAL A N 1
ATOM 825 C CA . VAL A 1 101 ? -22.652 35.945 10.663 1.00 78.88 101 VAL A CA 1
ATOM 826 C C . VAL A 1 101 ? -21.848 37.109 11.250 1.00 78.88 101 VAL A C 1
ATOM 828 O O . VAL A 1 101 ? -22.414 38.156 11.559 1.00 78.88 101 VAL A O 1
ATOM 831 N N . TYR A 1 102 ? -20.521 36.977 11.343 1.00 69.81 102 TYR A N 1
ATOM 832 C CA . TYR A 1 102 ? -19.663 38.079 11.792 1.00 69.81 102 TYR A CA 1
ATOM 833 C C . TYR A 1 102 ? -19.649 39.262 10.811 1.00 69.81 102 TYR A C 1
ATOM 835 O O . TYR A 1 102 ? -19.549 40.412 11.244 1.00 69.81 102 TYR A O 1
ATOM 843 N N . GLN A 1 103 ? -19.783 39.004 9.508 1.00 66.12 103 GLN A N 1
ATOM 844 C CA . GLN A 1 103 ? -19.892 40.050 8.492 1.00 66.12 103 GLN A CA 1
ATOM 845 C C . GLN A 1 103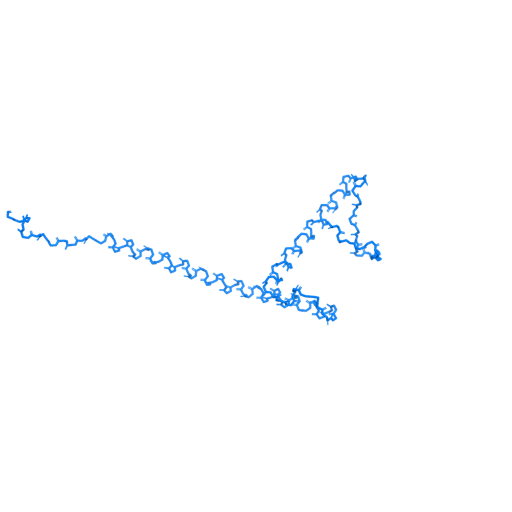 ? -21.242 40.793 8.589 1.00 66.12 103 GLN A C 1
ATOM 847 O O . GLN A 1 103 ? -21.267 42.021 8.548 1.00 66.12 103 GLN A O 1
ATOM 852 N N . GLU A 1 104 ? -22.351 40.074 8.794 1.00 61.78 104 GLU A N 1
ATOM 853 C CA . GLU A 1 104 ? -23.694 40.657 8.950 1.00 61.78 104 GLU A CA 1
ATOM 854 C C . GLU A 1 104 ? -23.846 41.494 10.232 1.00 61.78 104 GLU A C 1
ATOM 856 O O . GLU A 1 104 ? -24.507 42.535 10.216 1.00 61.78 104 GLU A O 1
ATOM 861 N N . ASP A 1 105 ? -23.208 41.093 11.336 1.00 59.19 105 ASP A N 1
ATOM 862 C CA . ASP A 1 105 ? -23.203 41.882 12.576 1.00 59.19 105 ASP A CA 1
ATOM 863 C C . ASP 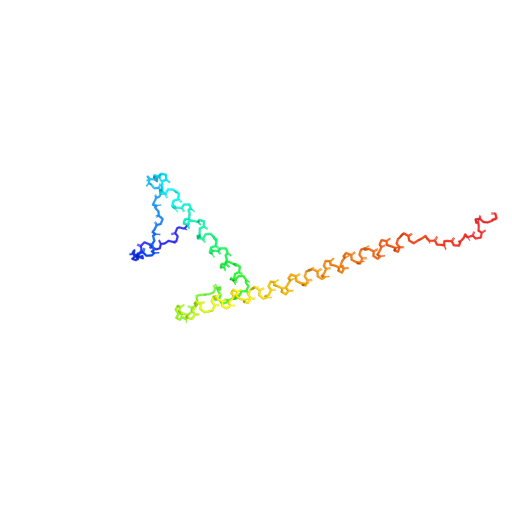A 1 105 ? -22.322 43.140 12.475 1.00 59.19 105 ASP A C 1
ATOM 865 O O . ASP A 1 105 ? -22.627 44.151 13.112 1.00 59.19 105 ASP A O 1
ATOM 869 N N . SER A 1 106 ? -21.268 43.118 11.649 1.00 59.22 106 SER A N 1
ATOM 870 C CA . SER A 1 106 ? -20.443 44.302 11.361 1.00 59.22 106 SER A CA 1
ATOM 871 C C . SER A 1 106 ? -21.161 45.319 10.464 1.00 59.22 106 SER A C 1
ATOM 873 O O . SER A 1 106 ? -20.947 46.522 10.620 1.00 59.22 106 SER A O 1
ATOM 875 N N . ASP A 1 107 ? -22.006 44.854 9.540 1.00 62.41 107 ASP A N 1
ATOM 876 C CA . ASP A 1 107 ? -22.775 45.706 8.620 1.00 62.41 107 ASP A CA 1
ATOM 877 C C . ASP A 1 107 ? -24.108 46.192 9.214 1.00 62.41 107 ASP A C 1
ATOM 879 O O . ASP A 1 107 ? -24.789 47.040 8.625 1.00 62.41 107 ASP A O 1
ATOM 883 N N . ARG A 1 108 ? -24.493 45.714 10.407 1.00 59.00 108 ARG A N 1
ATOM 884 C CA . ARG A 1 108 ? -25.666 46.228 11.117 1.00 59.00 108 ARG A CA 1
ATOM 885 C C . ARG A 1 108 ? -25.399 47.691 11.499 1.00 59.00 108 ARG A C 1
ATOM 887 O O . ARG A 1 108 ? -24.496 47.949 12.298 1.00 59.00 108 ARG A O 1
ATOM 894 N N . PRO A 1 109 ? -26.179 48.670 10.995 1.00 61.69 109 PRO A N 1
ATOM 895 C CA . PRO A 1 109 ? -25.937 50.069 11.309 1.00 61.69 109 PRO A CA 1
ATOM 896 C C . PRO A 1 109 ? -26.009 50.243 12.822 1.00 61.69 109 PRO A C 1
ATOM 898 O O . PRO A 1 109 ? -27.049 50.004 13.443 1.00 61.69 109 PRO A O 1
ATOM 901 N N . THR A 1 110 ? -24.883 50.626 13.433 1.00 63.41 110 THR A N 1
ATOM 902 C CA . THR A 1 110 ? -24.852 50.946 14.856 1.00 63.41 110 THR A CA 1
ATOM 903 C C . THR A 1 110 ? -25.824 52.092 15.058 1.00 63.41 110 THR A C 1
ATOM 905 O O . THR A 1 110 ? -25.541 53.218 14.647 1.00 63.41 110 THR A O 1
ATOM 908 N N . ASN A 1 111 ? -26.976 51.810 15.662 1.00 61.41 111 ASN A N 1
ATOM 909 C CA . ASN A 1 111 ? -27.939 52.828 16.046 1.00 61.41 111 ASN A CA 1
ATOM 910 C C . ASN A 1 111 ? -27.347 53.566 17.257 1.00 61.41 111 ASN A C 1
ATOM 912 O O . ASN A 1 111 ? -27.742 53.351 18.405 1.00 61.41 111 ASN A O 1
ATOM 916 N N . ARG A 1 112 ? -26.287 54.351 17.014 1.00 60.81 112 ARG A N 1
ATOM 917 C CA . ARG A 1 112 ? -25.685 55.222 18.016 1.00 60.81 112 ARG A CA 1
ATOM 918 C C . ARG A 1 112 ? -26.746 56.255 18.332 1.00 60.81 112 ARG A C 1
ATOM 920 O O . ARG A 1 112 ? -27.053 57.107 17.504 1.00 60.81 112 ARG A O 1
ATOM 927 N N . ARG A 1 113 ? -27.329 56.153 19.527 1.00 59.56 113 ARG A N 1
ATOM 928 C CA . ARG A 1 113 ? -28.085 57.264 20.095 1.00 59.56 113 ARG A CA 1
ATOM 929 C C . ARG A 1 113 ? -27.127 58.462 20.110 1.00 59.56 113 ARG A C 1
ATOM 931 O O . ARG A 1 113 ? -26.052 58.305 20.693 1.00 59.56 113 ARG A O 1
ATOM 938 N N . PRO A 1 114 ? -27.453 59.585 19.449 1.00 64.31 114 PRO A N 1
ATOM 939 C CA . PRO A 1 114 ? -26.614 60.773 19.523 1.00 64.31 114 PRO A CA 1
ATOM 940 C C . PRO A 1 114 ? -26.410 61.119 20.997 1.00 64.31 114 PRO A C 1
ATOM 942 O O . PRO A 1 114 ? -27.355 61.064 21.795 1.00 64.31 114 PRO A O 1
ATOM 945 N N . LEU A 1 115 ? -25.161 61.368 21.383 1.00 70.81 115 LEU A N 1
ATOM 946 C CA . LEU A 1 115 ? -24.864 61.759 22.752 1.00 70.81 115 LEU A CA 1
ATOM 947 C C . LEU A 1 115 ? -25.433 63.165 22.950 1.00 70.81 115 LEU A C 1
ATOM 949 O O . LEU A 1 115 ? -25.507 63.947 22.010 1.00 70.81 115 LEU A O 1
ATOM 953 N N . ILE A 1 116 ? -25.839 63.510 24.172 1.00 63.25 116 ILE A N 1
ATOM 954 C CA . ILE A 1 116 ? -26.483 64.809 24.457 1.00 63.25 116 ILE A CA 1
ATOM 955 C C . ILE A 1 116 ? -25.605 65.994 24.004 1.00 63.25 116 ILE A C 1
ATOM 957 O O . ILE A 1 116 ? -26.138 67.031 23.627 1.00 63.25 116 ILE A O 1
ATOM 961 N N . HIS A 1 117 ? -24.280 65.817 23.957 1.00 64.06 117 HIS A N 1
ATOM 962 C CA . HIS A 1 117 ? -23.342 66.827 23.463 1.00 64.06 117 HIS A CA 1
ATOM 963 C C . HIS A 1 117 ? -23.374 67.063 21.941 1.00 64.06 117 HIS A C 1
ATOM 965 O O . HIS A 1 117 ? -22.800 68.038 21.484 1.00 64.06 117 HIS A O 1
ATOM 971 N N . ASP A 1 118 ? -24.013 66.180 21.166 1.00 58.06 118 ASP A N 1
ATOM 972 C CA . ASP A 1 118 ? -24.142 66.305 19.706 1.00 58.06 118 ASP A CA 1
ATOM 973 C C . ASP A 1 118 ? -25.417 67.073 19.304 1.00 58.06 118 ASP A C 1
ATOM 975 O O . ASP A 1 118 ? -25.621 67.364 18.127 1.00 58.06 118 ASP A O 1
ATOM 979 N N . ILE A 1 119 ? -26.314 67.341 20.263 1.00 57.19 119 ILE A N 1
ATOM 980 C CA . ILE A 1 119 ? -27.641 67.944 20.035 1.00 57.19 119 ILE A CA 1
ATOM 981 C C . ILE A 1 119 ? -27.687 69.421 20.475 1.00 57.19 119 ILE A C 1
ATOM 983 O O . ILE A 1 119 ? -28.608 70.135 20.078 1.00 57.19 119 ILE A O 1
ATOM 987 N N . PHE A 1 120 ? -26.705 69.898 21.247 1.00 48.44 120 PHE A N 1
ATOM 988 C CA . PHE A 1 120 ? -26.636 71.274 21.755 1.00 48.44 120 PHE A CA 1
ATOM 989 C C . PHE A 1 120 ? -25.345 71.979 21.354 1.00 48.44 120 PHE A C 1
ATOM 991 O O . PHE A 1 120 ? -24.271 71.365 21.523 1.00 48.44 120 PHE A O 1
#

Secondary structure (DSSP, 8-state):
---S-TTS---TT-PPPPPSTT--HHHHHHHHHHHHHHHHHHHHHHHHHHH-GGGTS---S-HHHHHHHHHHHHHHHHHHHHHHHHHHHHHHHHHHHHHHHHHHHHHS----PPPGGGT-

Sequence (120 aa):
KSILDPRLPLKSNLMRPFARRQLNNMKRIYNYRQSRARRIVECAFGILTKRFNVFENKMLVHPDKATVITQAACVLHNIIMDKESNLTDIHNEIETTTLHVYQEDSDRPTNRRPLIHDIF

pLDDT: mean 80.21, std 15.8, range [32.28, 97.56]

Organism: NCBI:txid143950